Protein AF-A0AA50V4K6-F1 (afdb_monomer_lite)

Radius of gyration: 13.07 Å; chains: 1; bounding box: 32×15×30 Å

Structure (mmCIF, N/CA/C/O backbone):
data_AF-A0AA50V4K6-F1
#
_entry.id   AF-A0AA50V4K6-F1
#
loop_
_atom_site.group_PDB
_atom_site.id
_atom_site.type_symbol
_atom_site.label_atom_id
_atom_site.label_alt_id
_atom_site.label_comp_id
_atom_site.label_asym_id
_atom_site.label_entity_id
_atom_site.label_seq_id
_atom_site.pdbx_PDB_ins_code
_atom_site.Cartn_x
_atom_site.Cartn_y
_atom_site.Cartn_z
_atom_site.occupancy
_atom_site.B_iso_or_equiv
_atom_site.auth_seq_id
_atom_site.auth_comp_id
_atom_site.auth_asym_id
_atom_site.auth_atom_id
_atom_site.pdbx_PDB_model_num
ATOM 1 N N . GLU A 1 1 ? 22.323 5.376 12.261 1.00 40.84 1 GLU A N 1
ATOM 2 C CA . GLU A 1 1 ? 21.183 6.168 12.760 1.00 40.84 1 GLU A CA 1
ATOM 3 C C . GLU A 1 1 ? 20.058 5.197 13.054 1.00 40.84 1 GLU A C 1
ATOM 5 O O . GLU A 1 1 ? 19.772 4.361 12.206 1.00 40.84 1 GLU A O 1
ATOM 10 N N . LYS A 1 2 ? 19.581 5.156 14.302 1.00 50.09 2 LYS A N 1
ATOM 11 C CA . LYS A 1 2 ? 18.647 4.122 14.760 1.00 50.09 2 LYS A CA 1
ATOM 12 C C . LYS A 1 2 ? 17.301 4.351 14.080 1.00 50.09 2 LYS A C 1
ATOM 14 O O . LYS A 1 2 ? 16.587 5.278 14.446 1.00 50.09 2 LYS A O 1
ATOM 19 N N . GLN A 1 3 ? 16.992 3.520 13.090 1.00 56.41 3 GLN A N 1
ATOM 20 C CA . GLN A 1 3 ? 15.628 3.306 12.626 1.00 56.41 3 GLN A CA 1
ATOM 21 C C . GLN A 1 3 ? 14.842 2.886 13.874 1.00 56.41 3 GLN A C 1
ATOM 23 O O . GLN A 1 3 ? 15.165 1.870 14.487 1.00 56.41 3 GLN A O 1
ATOM 28 N N . GLY A 1 4 ? 13.987 3.788 14.361 1.00 55.28 4 GLY A N 1
ATOM 29 C CA . GLY A 1 4 ? 13.272 3.622 15.622 1.00 55.28 4 GLY A CA 1
ATOM 30 C C . GLY A 1 4 ? 12.502 2.312 15.602 1.00 55.28 4 GLY A C 1
ATOM 31 O O . GLY A 1 4 ? 11.906 1.972 14.586 1.00 55.28 4 GLY A O 1
ATOM 32 N N . ASP A 1 5 ? 12.584 1.576 16.701 1.00 57.62 5 ASP A N 1
ATOM 33 C CA . ASP A 1 5 ? 11.873 0.323 16.922 1.00 57.62 5 ASP A CA 1
ATOM 34 C C . ASP A 1 5 ? 10.367 0.627 16.868 1.00 57.62 5 ASP A C 1
ATOM 36 O O . ASP A 1 5 ? 9.795 1.131 17.835 1.00 57.62 5 ASP A O 1
ATOM 40 N N . ILE A 1 6 ? 9.753 0.482 15.689 1.00 61.66 6 ILE A N 1
ATOM 41 C CA . ILE A 1 6 ? 8.317 0.706 15.508 1.00 61.66 6 ILE A CA 1
ATOM 42 C C . ILE A 1 6 ? 7.627 -0.419 16.274 1.00 61.66 6 ILE A C 1
ATOM 44 O O . ILE A 1 6 ? 7.734 -1.583 15.889 1.00 61.66 6 ILE A O 1
ATOM 48 N N . SER A 1 7 ? 6.938 -0.077 17.363 1.00 69.81 7 SER A N 1
ATOM 49 C CA . SER A 1 7 ? 6.174 -1.058 18.128 1.00 69.81 7 SER A CA 1
ATOM 50 C C . SER A 1 7 ? 5.020 -1.604 17.280 1.00 69.81 7 SER A C 1
ATOM 52 O O . SER A 1 7 ? 4.473 -0.916 16.410 1.00 69.81 7 SER A O 1
ATOM 54 N N . GLU A 1 8 ? 4.600 -2.837 17.553 1.00 69.19 8 GLU A N 1
ATOM 55 C CA . GLU A 1 8 ? 3.417 -3.436 16.928 1.00 69.19 8 GLU A CA 1
ATOM 56 C C . GLU A 1 8 ? 2.175 -2.540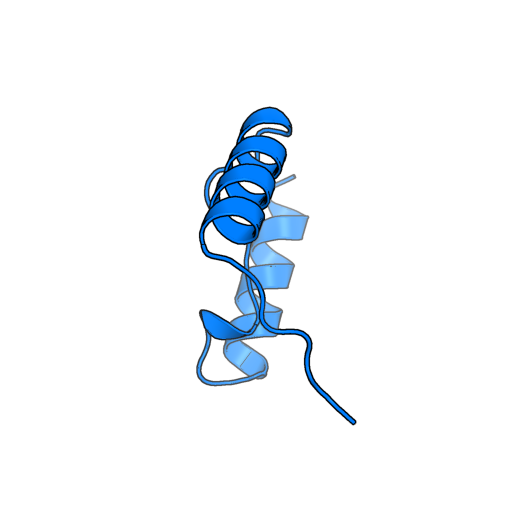 17.115 1.00 69.19 8 GLU A C 1
ATOM 58 O O . GLU A 1 8 ? 1.420 -2.313 16.166 1.00 69.19 8 GLU A O 1
ATOM 63 N N . ASP A 1 9 ? 2.044 -1.911 18.288 1.00 78.19 9 ASP A N 1
ATOM 64 C CA . ASP A 1 9 ? 0.976 -0.955 18.605 1.00 78.19 9 ASP A CA 1
ATOM 65 C C . ASP A 1 9 ? 0.972 0.277 17.686 1.00 78.19 9 ASP A C 1
ATOM 67 O O . ASP A 1 9 ? -0.094 0.786 17.320 1.00 78.19 9 ASP A O 1
ATOM 71 N N . ASP A 1 10 ? 2.152 0.761 17.288 1.00 76.25 10 ASP A N 1
ATOM 72 C CA . ASP A 1 10 ? 2.280 1.919 16.400 1.00 76.25 10 ASP A CA 1
ATOM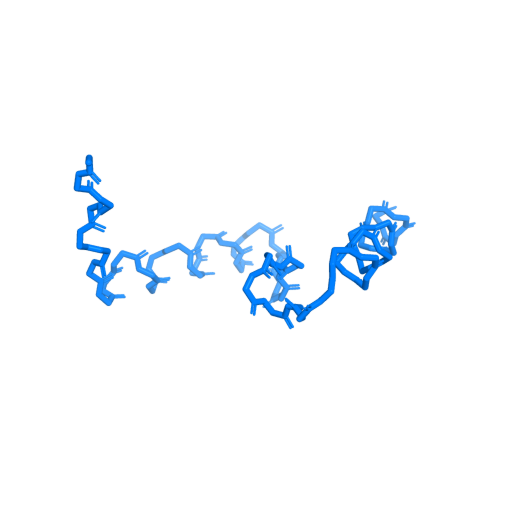 73 C C . ASP A 1 10 ? 1.832 1.561 14.979 1.00 76.25 10 ASP A C 1
ATOM 75 O O . ASP A 1 10 ? 1.135 2.341 14.325 1.00 76.25 10 ASP A O 1
ATOM 79 N N . THR A 1 11 ? 2.128 0.338 14.531 1.00 76.50 11 THR A N 1
ATOM 80 C CA . THR A 1 11 ? 1.667 -0.180 13.234 1.00 76.50 11 THR A CA 1
ATOM 81 C C . THR A 1 11 ? 0.150 -0.383 13.215 1.00 76.50 11 THR A C 1
ATOM 83 O O . THR A 1 11 ? -0.505 -0.059 12.223 1.00 76.50 11 THR A O 1
ATOM 86 N N . VAL A 1 12 ? -0.441 -0.878 14.308 1.00 76.94 12 VAL A N 1
ATOM 87 C CA . VAL A 1 12 ? -1.900 -1.068 14.427 1.00 76.94 12 VAL A CA 1
ATOM 88 C C . VAL A 1 12 ? -2.640 0.272 14.414 1.00 76.94 12 VAL A C 1
ATOM 90 O O . VAL A 1 12 ? -3.634 0.421 13.692 1.00 76.94 12 VAL A O 1
ATOM 93 N N . LYS A 1 13 ? -2.145 1.276 15.152 1.00 79.06 13 LYS A N 1
ATOM 94 C CA . LYS A 1 13 ? -2.702 2.640 15.122 1.00 79.06 13 LYS A CA 1
ATOM 95 C C . LYS A 1 13 ? -2.595 3.257 13.735 1.00 79.06 13 LYS A C 1
ATOM 97 O O . LYS A 1 13 ? -3.562 3.845 13.256 1.00 79.06 13 LYS A O 1
ATOM 102 N N . PHE A 1 14 ? -1.450 3.087 13.079 1.00 79.56 14 PHE A N 1
ATOM 103 C CA . PHE A 1 14 ? -1.232 3.599 11.733 1.00 79.56 14 PHE A CA 1
ATOM 104 C C . PHE A 1 14 ? -2.189 2.966 10.712 1.00 79.56 14 PHE A C 1
ATOM 106 O O . PHE A 1 14 ? -2.837 3.686 9.956 1.00 79.56 14 PHE A O 1
ATOM 113 N N . LYS A 1 15 ? -2.377 1.640 10.750 1.00 75.06 15 LYS A N 1
ATOM 114 C CA . LYS A 1 15 ? -3.361 0.936 9.905 1.00 75.06 15 LYS A CA 1
ATOM 115 C C . LYS A 1 15 ? -4.794 1.411 10.157 1.00 75.06 15 LYS A C 1
ATOM 117 O O . LYS A 1 15 ? -5.531 1.670 9.214 1.00 75.06 15 LYS A O 1
ATOM 122 N N . SER A 1 16 ? -5.175 1.583 11.422 1.00 79.44 16 SER A N 1
ATOM 123 C CA . SER A 1 16 ? -6.507 2.087 11.798 1.00 79.44 16 SER A CA 1
ATOM 124 C C . SER A 1 16 ? -6.758 3.511 11.290 1.00 79.44 16 SER A C 1
ATOM 126 O O . SER A 1 16 ? -7.867 3.842 10.867 1.00 79.44 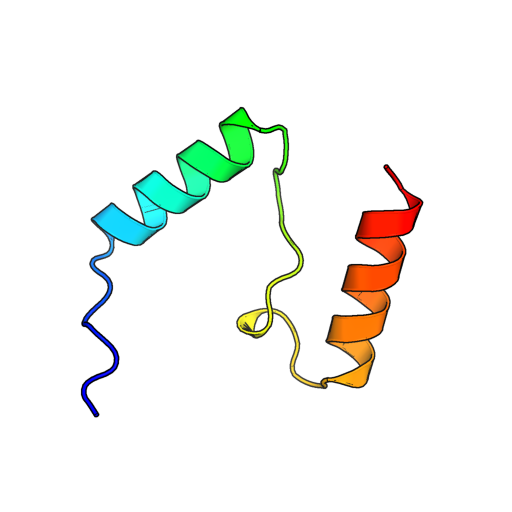16 SER A O 1
ATOM 128 N N . TYR A 1 17 ? -5.720 4.350 11.301 1.00 84.12 17 TYR A N 1
ATOM 129 C CA . TYR A 1 17 ? -5.779 5.704 10.762 1.00 84.12 17 TYR A CA 1
ATOM 130 C C . TYR A 1 17 ? -5.976 5.705 9.241 1.00 84.12 17 TYR A C 1
ATOM 132 O O . TYR A 1 17 ? -6.853 6.407 8.745 1.00 84.12 17 TYR A O 1
ATOM 140 N N . LEU A 1 18 ? -5.230 4.869 8.514 1.00 81.69 18 LEU A N 1
ATOM 141 C CA . LEU A 1 18 ? -5.379 4.707 7.064 1.00 81.69 18 LEU A CA 1
ATOM 142 C C . LEU A 1 18 ? -6.788 4.227 6.684 1.00 81.69 18 LEU A C 1
ATOM 144 O O . LEU A 1 18 ? -7.437 4.856 5.849 1.00 81.69 18 LEU A O 1
ATOM 148 N N . MET A 1 19 ? -7.309 3.210 7.376 1.00 77.75 19 MET A N 1
ATOM 149 C CA . MET A 1 19 ? -8.679 2.722 7.166 1.00 77.75 19 MET A CA 1
ATOM 150 C C . MET A 1 19 ? -9.729 3.814 7.414 1.00 77.75 19 MET A C 1
ATOM 152 O O . MET A 1 19 ? -10.682 3.947 6.652 1.00 77.75 19 MET A O 1
ATOM 156 N N . SER A 1 20 ? -9.538 4.650 8.441 1.00 81.56 20 SER A N 1
ATOM 157 C CA . SER A 1 20 ? -10.451 5.765 8.746 1.00 81.56 20 SER A CA 1
ATOM 158 C C . SER A 1 20 ? -10.465 6.848 7.658 1.00 81.56 20 SER A C 1
ATOM 160 O O . SER A 1 20 ? -11.459 7.555 7.514 1.00 81.56 20 SER A O 1
ATOM 162 N N . LEU A 1 21 ? -9.384 6.973 6.881 1.00 81.38 21 LEU A N 1
ATOM 163 C CA . LEU A 1 21 ? -9.304 7.845 5.705 1.00 81.38 21 LEU A CA 1
ATOM 164 C C . LEU A 1 21 ? -9.900 7.202 4.439 1.00 81.38 21 LEU A C 1
ATOM 166 O O . LEU A 1 21 ? -9.902 7.836 3.387 1.00 81.38 21 LEU A O 1
ATOM 170 N N . GLY A 1 22 ? -10.399 5.963 4.526 1.00 79.31 22 GLY A N 1
ATOM 171 C CA . GLY A 1 22 ? -10.876 5.184 3.381 1.00 79.31 22 GLY A CA 1
ATOM 172 C C . GLY A 1 22 ? -9.759 4.486 2.600 1.00 79.31 22 GLY A C 1
ATOM 173 O O . GLY A 1 22 ? -9.980 4.072 1.466 1.00 79.31 22 GLY A O 1
ATOM 174 N N . ILE A 1 23 ? -8.560 4.366 3.180 1.00 78.50 23 ILE A N 1
ATOM 175 C CA . ILE A 1 23 ? -7.392 3.737 2.555 1.00 78.50 23 ILE A CA 1
ATOM 176 C C . ILE A 1 23 ? -7.212 2.342 3.165 1.00 78.50 23 ILE A C 1
ATOM 178 O O . ILE A 1 23 ? -6.565 2.187 4.199 1.00 78.50 23 ILE A O 1
ATOM 182 N N . ASP A 1 24 ? -7.817 1.337 2.534 1.00 70.44 24 ASP A N 1
ATOM 183 C CA . ASP A 1 24 ? -7.859 -0.042 3.052 1.00 70.44 24 ASP A CA 1
ATOM 184 C C . ASP A 1 24 ? -6.543 -0.814 2.807 1.00 70.44 24 ASP A C 1
ATOM 186 O O . ASP A 1 24 ? -6.152 -1.660 3.609 1.00 70.44 24 ASP A O 1
ATOM 190 N N . ASP A 1 25 ? -5.808 -0.481 1.736 1.00 71.56 25 ASP A N 1
ATOM 191 C CA . ASP A 1 25 ? -4.515 -1.098 1.401 1.00 71.56 25 ASP A CA 1
ATOM 192 C C . ASP A 1 25 ? -3.605 -0.109 0.642 1.00 71.56 25 ASP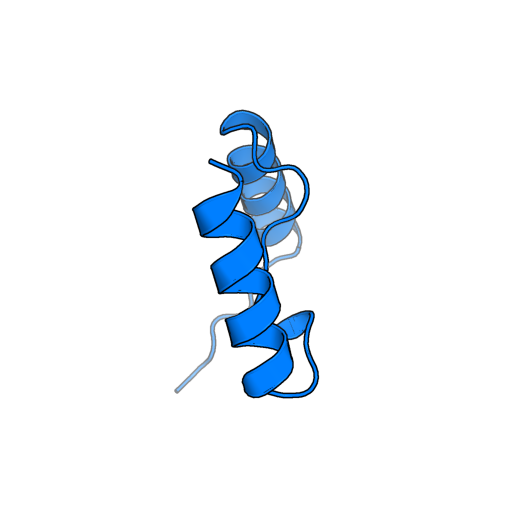 A C 1
ATOM 194 O O . ASP A 1 25 ? -3.673 0.001 -0.587 1.00 71.56 25 ASP A O 1
ATOM 198 N N . PRO A 1 26 ? -2.806 0.719 1.341 1.00 73.75 26 PRO A N 1
ATOM 199 C CA . PRO A 1 26 ? -1.939 1.678 0.673 1.00 73.75 26 PRO A CA 1
ATOM 200 C C . PRO A 1 26 ? -0.790 0.986 -0.057 1.00 73.75 26 PRO A C 1
ATOM 202 O O . PRO A 1 26 ? -0.152 0.071 0.467 1.00 73.75 26 PRO A O 1
ATOM 205 N N . VAL A 1 27 ? -0.427 1.518 -1.224 1.00 78.62 27 VAL A N 1
ATOM 206 C CA . VAL A 1 27 ? 0.826 1.153 -1.885 1.00 78.62 27 VAL A CA 1
ATOM 207 C C . VAL A 1 27 ? 1.986 1.577 -0.987 1.00 78.62 27 VAL A C 1
ATOM 209 O O . VAL A 1 27 ? 2.300 2.758 -0.842 1.00 78.62 27 VAL A O 1
ATOM 212 N N . THR A 1 28 ? 2.629 0.596 -0.358 1.00 80.12 28 THR A N 1
ATOM 213 C CA . THR A 1 28 ? 3.801 0.801 0.498 1.00 80.12 28 THR A CA 1
ATOM 214 C C . THR A 1 28 ? 5.057 0.316 -0.200 1.00 80.12 28 THR A C 1
ATOM 216 O O . THR A 1 28 ? 5.023 -0.623 -0.991 1.00 80.12 28 THR A O 1
ATOM 219 N N . ARG A 1 29 ? 6.198 0.942 0.098 1.00 73.44 29 ARG A N 1
ATOM 220 C CA . ARG A 1 29 ? 7.471 0.564 -0.525 1.00 73.44 29 ARG A CA 1
ATOM 221 C C . ARG A 1 29 ? 7.883 -0.871 -0.186 1.00 73.44 29 ARG A C 1
ATOM 223 O O . ARG A 1 29 ? 8.438 -1.550 -1.038 1.00 73.44 29 ARG A O 1
ATOM 230 N N . ASP A 1 30 ? 7.546 -1.341 1.013 1.00 76.44 30 ASP A N 1
ATOM 231 C CA . ASP A 1 30 ? 7.825 -2.706 1.473 1.00 76.44 30 ASP A CA 1
ATOM 232 C C . ASP A 1 30 ? 6.967 -3.782 0.784 1.00 76.44 30 ASP A C 1
ATOM 234 O O . ASP A 1 30 ? 7.366 -4.946 0.734 1.00 76.44 30 ASP A O 1
ATOM 238 N N . ALA A 1 31 ? 5.812 -3.417 0.211 1.00 76.75 31 ALA A N 1
ATOM 239 C CA . ALA A 1 31 ? 4.959 -4.356 -0.521 1.00 76.75 31 ALA A CA 1
ATOM 240 C C . ALA A 1 31 ? 5.534 -4.756 -1.894 1.00 76.75 31 ALA A C 1
ATOM 242 O O . ALA A 1 31 ? 5.100 -5.746 -2.485 1.00 76.75 31 ALA A O 1
ATOM 243 N N . PHE A 1 32 ? 6.529 -4.023 -2.404 1.00 80.56 32 PHE A N 1
ATOM 244 C CA . PHE A 1 32 ? 7.086 -4.222 -3.739 1.00 80.56 32 PHE A CA 1
ATOM 245 C C . PHE A 1 32 ? 8.578 -4.549 -3.681 1.00 80.56 32 PHE A C 1
ATOM 247 O O . PHE A 1 32 ? 9.349 -3.951 -2.939 1.00 80.56 32 PHE A O 1
ATOM 254 N N . ARG A 1 33 ? 9.012 -5.501 -4.515 1.00 78.69 33 ARG A N 1
ATOM 255 C CA . ARG A 1 33 ? 10.430 -5.901 -4.618 1.00 78.69 33 ARG A CA 1
ATOM 256 C C . ARG A 1 33 ? 11.230 -5.088 -5.640 1.00 78.69 33 ARG A C 1
ATOM 258 O O . ARG A 1 33 ? 12.447 -5.220 -5.701 1.00 78.69 33 ARG A O 1
ATOM 265 N N . SER A 1 34 ? 10.550 -4.283 -6.452 1.00 86.62 34 SER A N 1
ATOM 266 C CA . SER A 1 34 ? 11.120 -3.466 -7.522 1.00 86.62 34 SER A CA 1
ATOM 267 C C . SER A 1 34 ? 10.536 -2.063 -7.447 1.00 86.62 34 SER A C 1
ATOM 269 O O . SER A 1 34 ? 9.318 -1.904 -7.345 1.00 86.62 34 SER A O 1
ATOM 271 N N . ASP A 1 35 ? 11.395 -1.047 -7.559 1.00 83.69 35 ASP A N 1
ATOM 272 C CA . ASP A 1 35 ? 10.971 0.356 -7.599 1.00 83.69 35 ASP A CA 1
ATOM 273 C C . ASP A 1 35 ? 9.978 0.605 -8.751 1.00 83.69 35 ASP A C 1
ATOM 275 O O . ASP A 1 35 ? 9.020 1.355 -8.590 1.00 83.69 35 ASP A O 1
ATOM 279 N N . SER A 1 36 ? 10.151 -0.062 -9.900 1.00 89.44 36 SER A N 1
ATOM 280 C CA . SER A 1 36 ? 9.236 0.083 -11.042 1.00 89.44 36 SER A CA 1
ATOM 281 C C . SER A 1 36 ? 7.820 -0.400 -10.722 1.00 89.44 36 SER A C 1
ATOM 283 O O . SER A 1 36 ? 6.852 0.217 -11.166 1.00 89.44 36 SER A O 1
ATOM 285 N N . ASP A 1 37 ? 7.688 -1.493 -9.968 1.00 85.00 37 ASP A N 1
ATOM 286 C CA . ASP A 1 37 ? 6.380 -2.040 -9.604 1.00 85.00 37 ASP A CA 1
ATOM 287 C C . ASP A 1 37 ? 5.716 -1.176 -8.527 1.00 85.00 37 ASP A C 1
ATOM 289 O O . ASP A 1 37 ? 4.519 -0.904 -8.616 1.00 85.00 37 ASP A O 1
ATOM 293 N N . TYR A 1 38 ? 6.510 -0.657 -7.582 1.00 85.69 38 TYR A N 1
ATOM 294 C CA . TYR A 1 38 ? 6.056 0.328 -6.601 1.00 85.69 38 TYR A CA 1
ATOM 295 C C . TYR A 1 38 ? 5.491 1.583 -7.277 1.00 85.69 38 TYR A C 1
ATOM 297 O O . TYR A 1 38 ? 4.351 1.964 -7.017 1.00 85.69 38 TYR A O 1
ATOM 305 N N . TYR A 1 39 ? 6.247 2.207 -8.191 1.00 89.25 39 TYR A N 1
ATOM 306 C CA . TYR A 1 39 ? 5.785 3.415 -8.884 1.00 89.25 39 TYR A CA 1
ATOM 307 C C . TYR A 1 39 ? 4.560 3.152 -9.762 1.00 89.25 39 TYR A C 1
ATOM 309 O O . TYR A 1 39 ? 3.704 4.025 -9.888 1.00 89.25 39 TYR A O 1
ATOM 317 N N . ARG A 1 40 ? 4.438 1.950 -10.339 1.00 89.12 40 ARG A N 1
ATOM 318 C CA . ARG A 1 40 ? 3.252 1.557 -11.104 1.00 89.12 40 ARG A CA 1
ATOM 319 C C . ARG A 1 40 ? 2.017 1.417 -10.216 1.00 89.12 40 ARG A C 1
ATOM 321 O O . ARG A 1 40 ? 0.968 1.940 -10.578 1.00 89.12 40 ARG A O 1
ATOM 328 N N . GLY A 1 41 ? 2.140 0.742 -9.072 1.00 85.62 41 GLY A N 1
ATOM 329 C CA . GLY A 1 41 ? 1.057 0.642 -8.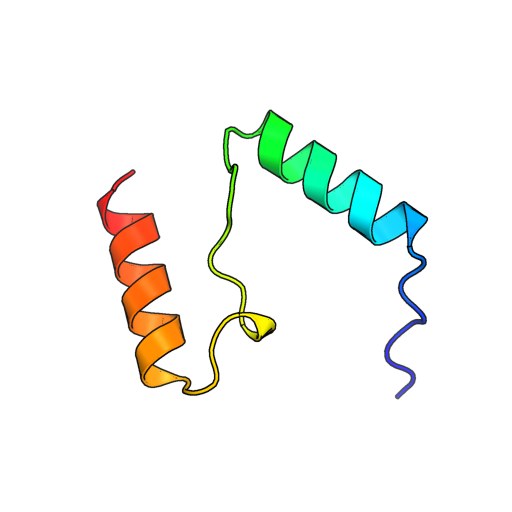092 1.00 85.62 41 GLY A CA 1
ATOM 330 C C . GLY A 1 41 ? 0.638 2.020 -7.586 1.00 85.62 41 GLY A C 1
ATOM 331 O O . GLY A 1 41 ? -0.548 2.331 -7.547 1.00 85.62 41 GLY A O 1
ATOM 332 N N . LEU A 1 42 ? 1.617 2.879 -7.288 1.00 85.81 42 LEU A N 1
ATOM 333 C CA . LEU A 1 42 ? 1.370 4.235 -6.809 1.00 85.81 42 LEU A CA 1
ATOM 334 C C . LEU A 1 42 ? 0.636 5.081 -7.858 1.00 85.81 42 LEU A C 1
ATOM 336 O O . LEU A 1 42 ? -0.305 5.793 -7.522 1.00 85.81 42 LEU A O 1
ATOM 340 N N . ALA A 1 43 ? 1.034 4.983 -9.129 1.00 87.38 43 ALA A N 1
ATOM 341 C CA . ALA A 1 43 ? 0.361 5.680 -10.221 1.00 87.38 43 ALA A CA 1
ATOM 342 C C . ALA A 1 43 ? -1.101 5.235 -10.371 1.00 87.38 43 ALA A C 1
ATOM 344 O O . ALA A 1 43 ? -1.968 6.090 -10.530 1.00 87.38 43 ALA A O 1
ATOM 345 N N . GLN A 1 44 ? -1.369 3.929 -10.266 1.00 86.12 44 GLN A N 1
ATOM 346 C CA . GLN A 1 44 ? -2.727 3.382 -10.309 1.00 86.12 44 GLN A CA 1
ATOM 347 C C . GLN A 1 44 ? -3.575 3.896 -9.136 1.00 86.12 44 GLN A C 1
ATOM 349 O O . GLN A 1 44 ? -4.696 4.351 -9.329 1.00 86.12 44 GLN A O 1
ATOM 354 N N . GLN A 1 45 ? -3.013 3.898 -7.924 1.00 81.81 45 GLN A N 1
ATOM 355 C CA . GLN A 1 45 ? -3.715 4.375 -6.733 1.00 81.81 45 GLN A CA 1
ATOM 356 C C . GLN A 1 45 ? -4.081 5.866 -6.822 1.00 81.81 45 GLN A C 1
ATOM 358 O O . GLN A 1 45 ? -5.147 6.262 -6.367 1.00 81.81 45 GLN A O 1
ATOM 363 N N . ILE A 1 46 ? -3.214 6.692 -7.418 1.00 82.88 46 ILE A N 1
ATOM 364 C CA . ILE A 1 46 ? -3.484 8.122 -7.634 1.00 82.88 46 ILE A CA 1
ATOM 365 C C . ILE A 1 46 ? -4.502 8.334 -8.763 1.00 82.88 46 ILE A C 1
ATOM 367 O O . ILE A 1 46 ? -5.279 9.282 -8.701 1.00 82.88 46 ILE A O 1
ATOM 371 N N . SER A 1 47 ? -4.499 7.493 -9.803 1.00 85.88 47 SER A N 1
ATOM 372 C CA . SER A 1 47 ? -5.449 7.617 -10.915 1.00 85.88 47 SER A CA 1
ATOM 373 C C . SER A 1 47 ? -6.860 7.141 -10.581 1.00 85.88 47 SER A C 1
ATOM 375 O O . SER A 1 47 ? -7.798 7.579 -11.237 1.00 85.88 47 SER A O 1
ATOM 377 N N . ASP A 1 48 ? -6.996 6.244 -9.602 1.00 75.00 48 ASP A N 1
ATOM 378 C CA . ASP A 1 48 ? -8.282 5.685 -9.167 1.00 75.00 48 ASP A CA 1
ATOM 379 C C . ASP A 1 48 ? -8.988 6.550 -8.097 1.00 75.00 48 ASP A C 1
ATOM 381 O O . ASP A 1 48 ? -10.055 6.164 -7.613 1.00 75.00 48 ASP A O 1
ATOM 385 N N . MET A 1 49 ? -8.409 7.708 -7.734 1.00 58.03 49 MET A N 1
ATOM 38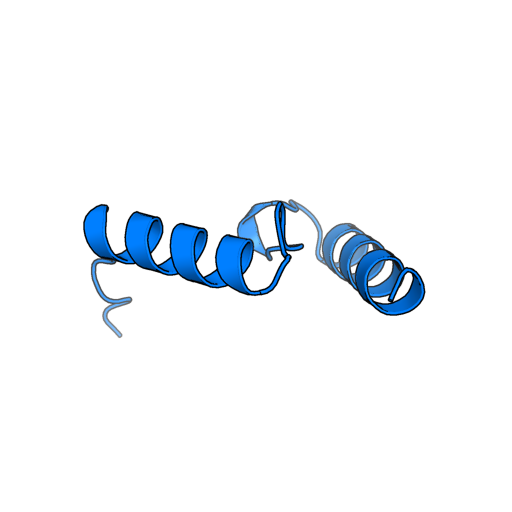6 C CA . MET A 1 49 ? -9.041 8.749 -6.900 1.00 58.03 49 MET A CA 1
ATOM 387 C C . MET A 1 49 ? -10.061 9.600 -7.660 1.00 58.03 49 MET A C 1
ATOM 389 O O . MET A 1 49 ? -9.818 9.938 -8.841 1.00 58.03 49 MET A O 1
#

Sequence (49 aa):
EKQGDISEDDTVKFKSYLMSLGIDDPVTRDAFRSDSDYYRGLAQQISDM

Secondary structure (DSSP, 8-state):
-------HHHHHHHHHHHHHTT-SS---GGG-SSHHHHHHHHHHHHHT-

Organism: NCBI:txid2847704

Foldseek 3Di:
DDPDPCDPVNVVVVCVVCVVVVNNDDLDPVVDPDPVVSVVSVVVVVVVD

pLDDT: mean 76.41, std 10.57, range [40.84, 89.44]